Protein AF-A0A969XSH5-F1 (afdb_monomer_lite)

pLDDT: mean 95.95, std 3.51, range [73.56, 98.44]

Foldseek 3Di:
DDPPDPLVVVCVVDPPDADEAEAQCLCLVVVLVVVLVVDDPVCNVVSVVNSCQQAPLVCRVRHRHQEYEYELVRLVVSCVSCVPVLVVVLVVVCVVPPPQDPVSSSVVSLVVSQVVSLVSQVSVCVVVVNPTSYYHYD

Secondary structure (DSSP, 8-state):
--SS-HHHHHHHHSTT--EEESS-GGGHHHHHHHHHHHS-TTTHHHHHHHHHHHS-SSSGGG-SEEEEEE-HHHHHHHHHH-HHHHHHHHHHHHHHSTT--HHHHHHHHHHHHHHHHHHHHHHHHHHTTSSS-EEEE-

Structure (mmCIF, N/CA/C/O backbone):
data_AF-A0A969XSH5-F1
#
_entry.id   AF-A0A969XSH5-F1
#
loop_
_atom_site.group_PDB
_atom_site.id
_atom_site.type_symbol
_atom_site.label_atom_id
_atom_site.label_alt_id
_atom_site.label_comp_id
_atom_site.label_asym_id
_atom_site.label_entity_id
_atom_site.label_seq_id
_atom_site.pdbx_PDB_ins_code
_atom_site.Cartn_x
_atom_site.Cartn_y
_atom_site.Cartn_z
_atom_site.occupancy
_atom_site.B_iso_or_equiv
_atom_site.auth_seq_id
_atom_site.auth_comp_id
_atom_site.auth_asym_id
_atom_site.auth_atom_id
_atom_site.pdbx_PDB_model_num
ATOM 1 N N . MET A 1 1 ? 15.771 7.761 -17.063 1.00 73.56 1 MET A N 1
ATOM 2 C CA . MET A 1 1 ? 16.063 6.772 -15.982 1.00 73.56 1 MET A CA 1
ATOM 3 C C . MET A 1 1 ? 16.620 5.463 -16.549 1.00 73.56 1 MET A C 1
ATOM 5 O O . MET A 1 1 ? 16.509 5.262 -17.750 1.00 73.56 1 MET A O 1
ATOM 9 N N . LYS A 1 2 ? 17.224 4.593 -15.717 1.00 79.19 2 LYS A N 1
ATOM 10 C CA . LYS A 1 2 ? 17.728 3.258 -16.116 1.00 79.19 2 LYS A CA 1
ATOM 11 C C . LYS A 1 2 ? 16.621 2.192 -16.032 1.00 79.19 2 LYS A C 1
ATOM 13 O O . LYS A 1 2 ? 15.780 2.273 -15.143 1.00 79.19 2 LYS A O 1
ATOM 18 N N . ASP A 1 3 ? 16.672 1.200 -16.917 1.00 83.06 3 ASP A N 1
ATOM 19 C CA . ASP A 1 3 ? 15.887 -0.038 -16.864 1.00 83.06 3 ASP A CA 1
ATOM 20 C C . ASP A 1 3 ? 16.834 -1.254 -17.042 1.00 83.06 3 ASP A C 1
ATOM 22 O O . ASP A 1 3 ? 17.609 -1.242 -18.006 1.00 83.06 3 ASP A O 1
ATOM 26 N N . PRO A 1 4 ? 16.865 -2.257 -16.136 1.00 84.00 4 PRO A N 1
ATOM 27 C CA . PRO A 1 4 ? 16.136 -2.337 -14.863 1.00 84.00 4 PRO A CA 1
ATOM 28 C C . PRO A 1 4 ? 16.566 -1.255 -13.860 1.00 84.00 4 PRO A C 1
ATOM 30 O O . PRO A 1 4 ? 17.604 -0.602 -14.019 1.00 84.00 4 PRO A O 1
ATOM 33 N N . ASN A 1 5 ? 15.732 -1.021 -12.846 1.00 89.12 5 ASN A N 1
ATOM 34 C CA . ASN A 1 5 ? 16.004 -0.038 -11.803 1.00 89.12 5 ASN A CA 1
ATOM 35 C C . ASN A 1 5 ? 17.064 -0.550 -10.805 1.00 89.12 5 ASN A C 1
ATOM 37 O O . ASN A 1 5 ? 17.377 -1.737 -10.742 1.00 89.12 5 ASN A O 1
ATOM 41 N N . LEU A 1 6 ? 17.620 0.362 -10.001 1.00 93.88 6 LEU A N 1
ATOM 42 C CA . LEU A 1 6 ? 18.707 0.042 -9.067 1.00 93.88 6 LEU A CA 1
ATOM 43 C C . LEU A 1 6 ? 18.322 -1.017 -8.018 1.00 93.88 6 LEU A C 1
ATOM 45 O O . LEU A 1 6 ? 19.181 -1.780 -7.584 1.00 93.88 6 LEU A O 1
ATOM 49 N N . PHE A 1 7 ? 17.059 -1.070 -7.592 1.00 93.88 7 PHE A N 1
ATOM 50 C CA . PHE A 1 7 ? 16.607 -2.053 -6.607 1.00 93.88 7 PHE A CA 1
ATOM 51 C C . PHE A 1 7 ? 16.571 -3.464 -7.202 1.00 93.88 7 PHE A C 1
ATOM 53 O O . PHE A 1 7 ? 16.958 -4.414 -6.528 1.00 93.88 7 PHE A O 1
ATOM 60 N N . GLU A 1 8 ? 16.177 -3.593 -8.470 1.00 93.06 8 GLU A N 1
ATOM 61 C CA . GLU A 1 8 ? 16.221 -4.861 -9.208 1.00 93.06 8 GLU A CA 1
ATOM 62 C C . GLU A 1 8 ? 17.670 -5.358 -9.364 1.00 93.06 8 GLU A C 1
ATOM 64 O O . GLU A 1 8 ? 17.950 -6.528 -9.096 1.00 93.06 8 GLU A O 1
ATOM 69 N N . ASP A 1 9 ? 18.615 -4.467 -9.699 1.00 93.69 9 ASP A N 1
ATOM 70 C CA . ASP A 1 9 ? 20.046 -4.813 -9.729 1.00 93.69 9 ASP A CA 1
ATOM 71 C C . ASP A 1 9 ? 20.552 -5.267 -8.349 1.00 93.69 9 ASP A C 1
ATOM 73 O O . ASP A 1 9 ? 21.333 -6.213 -8.250 1.00 93.69 9 ASP A O 1
ATOM 77 N N . LEU A 1 10 ? 20.117 -4.594 -7.276 1.00 94.00 10 LEU A N 1
ATOM 78 C CA . LEU A 1 10 ? 20.541 -4.904 -5.912 1.00 94.00 10 LEU A CA 1
ATOM 79 C C . LEU A 1 10 ? 20.074 -6.304 -5.486 1.00 94.00 10 LEU A C 1
ATOM 81 O O . LEU A 1 10 ? 20.857 -7.056 -4.906 1.00 94.00 10 LEU A O 1
ATOM 85 N N . VAL A 1 11 ? 18.830 -6.677 -5.808 1.00 94.25 11 VAL A N 1
ATOM 86 C CA . VAL A 1 11 ? 18.297 -8.032 -5.567 1.00 94.25 11 VAL A CA 1
ATOM 87 C C . VAL A 1 11 ? 19.083 -9.074 -6.362 1.00 94.25 11 VAL A C 1
ATOM 89 O O . VAL A 1 11 ? 19.445 -10.116 -5.818 1.00 94.25 11 VAL A O 1
ATOM 92 N N . ALA A 1 12 ? 19.421 -8.783 -7.622 1.00 92.94 12 ALA A N 1
ATOM 93 C CA . ALA A 1 12 ? 20.152 -9.716 -8.480 1.00 92.94 12 ALA A CA 1
ATOM 94 C C . ALA A 1 12 ? 21.549 -10.082 -7.941 1.00 92.94 12 ALA A C 1
ATOM 96 O O . ALA A 1 12 ? 22.025 -11.193 -8.178 1.00 92.94 12 ALA A O 1
ATOM 97 N N . VAL A 1 13 ? 22.205 -9.177 -7.205 1.00 96.00 13 VAL A N 1
ATOM 98 C CA . VAL A 1 13 ? 23.545 -9.411 -6.632 1.00 96.00 13 VAL A CA 1
ATOM 99 C C . VAL A 1 13 ? 23.531 -9.896 -5.178 1.00 96.00 13 VAL A C 1
ATOM 101 O O . VAL A 1 13 ? 24.590 -10.230 -4.649 1.00 96.00 13 VAL A O 1
ATOM 104 N N . SER A 1 14 ? 22.363 -9.958 -4.528 1.00 95.06 14 SER A N 1
ATOM 105 C CA . SER A 1 14 ? 22.213 -10.367 -3.124 1.00 95.06 14 SER A CA 1
ATOM 106 C C . SER A 1 14 ? 21.071 -11.383 -2.963 1.00 95.06 14 SER A C 1
ATOM 108 O O . SER A 1 14 ? 19.943 -11.007 -2.627 1.00 95.06 14 SER A O 1
ATOM 110 N N . PRO A 1 15 ? 21.329 -12.683 -3.216 1.00 87.44 15 PRO A N 1
ATOM 111 C CA . PRO A 1 15 ? 20.304 -13.720 -3.133 1.00 87.44 15 PRO A CA 1
ATOM 112 C C . PRO A 1 15 ? 19.626 -13.762 -1.758 1.00 87.44 15 PRO A C 1
ATOM 114 O O . PRO A 1 15 ? 20.293 -13.870 -0.731 1.00 87.44 15 PRO A O 1
ATOM 117 N N . GLY A 1 16 ? 18.293 -13.709 -1.750 1.00 88.12 16 GLY A N 1
ATOM 118 C CA . GLY A 1 16 ? 17.479 -13.703 -0.530 1.00 88.12 16 GLY A CA 1
ATOM 119 C C . GLY A 1 16 ? 17.257 -12.319 0.088 1.00 88.12 16 GLY A C 1
ATOM 120 O O . GLY A 1 16 ? 16.591 -12.226 1.112 1.00 88.12 16 GLY A O 1
ATOM 121 N N . MET A 1 17 ? 17.790 -11.247 -0.506 1.00 95.00 17 MET A N 1
ATOM 122 C CA . MET A 1 17 ? 17.449 -9.889 -0.092 1.00 95.00 17 MET A CA 1
ATOM 123 C C . MET A 1 17 ? 16.066 -9.495 -0.618 1.00 95.00 17 MET A C 1
ATOM 125 O O . MET A 1 17 ? 15.763 -9.644 -1.800 1.00 95.00 17 MET A O 1
ATOM 129 N N . GLU A 1 18 ? 15.265 -8.914 0.265 1.00 96.94 18 GLU A N 1
ATOM 130 C CA . GLU A 1 18 ? 13.921 -8.438 -0.027 1.00 96.94 18 GLU A CA 1
ATOM 131 C C . GLU A 1 18 ? 13.875 -6.908 -0.060 1.00 96.94 18 GLU A C 1
ATOM 133 O O . GLU A 1 18 ? 14.518 -6.233 0.746 1.00 96.94 18 GLU A O 1
ATOM 138 N N . ILE A 1 19 ? 13.069 -6.354 -0.966 1.00 97.75 19 ILE A N 1
ATOM 139 C CA . ILE A 1 19 ? 12.742 -4.927 -0.976 1.00 97.75 19 ILE A CA 1
ATOM 140 C C . ILE A 1 19 ? 11.353 -4.756 -0.380 1.00 97.75 19 ILE A C 1
ATOM 142 O O . ILE A 1 19 ? 10.389 -5.355 -0.856 1.00 97.75 19 ILE A O 1
ATOM 146 N N . TRP A 1 20 ? 11.257 -3.941 0.667 1.00 98.00 20 TRP A N 1
ATOM 147 C CA . TRP A 1 20 ? 10.000 -3.641 1.343 1.00 98.00 20 TRP A CA 1
ATOM 148 C C . TRP A 1 20 ? 9.615 -2.186 1.113 1.00 98.00 20 TRP A C 1
ATOM 150 O O . TRP A 1 20 ? 10.465 -1.294 1.131 1.00 98.00 20 TRP A O 1
ATOM 160 N N . TRP A 1 21 ? 8.325 -1.948 0.899 1.00 97.62 21 TRP A N 1
ATOM 161 C CA . TRP A 1 21 ? 7.796 -0.598 0.764 1.00 97.62 21 TRP A CA 1
ATOM 162 C C . TRP A 1 21 ? 7.463 -0.018 2.139 1.00 97.62 21 TRP A C 1
ATOM 164 O O . TRP A 1 21 ? 6.553 -0.497 2.819 1.00 97.62 21 TRP A O 1
ATOM 174 N N . ASP A 1 22 ? 8.185 1.034 2.533 1.00 97.00 22 ASP A N 1
ATOM 175 C CA . ASP A 1 22 ? 7.999 1.705 3.825 1.00 97.00 22 ASP A CA 1
ATOM 176 C C . ASP A 1 22 ? 6.893 2.764 3.796 1.00 97.00 22 ASP A C 1
ATOM 178 O O . ASP A 1 22 ? 7.107 3.961 3.992 1.00 97.00 22 ASP A O 1
ATOM 182 N N . SER A 1 23 ? 5.685 2.314 3.465 1.00 96.38 23 SER A N 1
ATOM 183 C CA . SER A 1 23 ? 4.444 3.065 3.620 1.00 96.38 23 SER A CA 1
ATOM 184 C C . SER A 1 2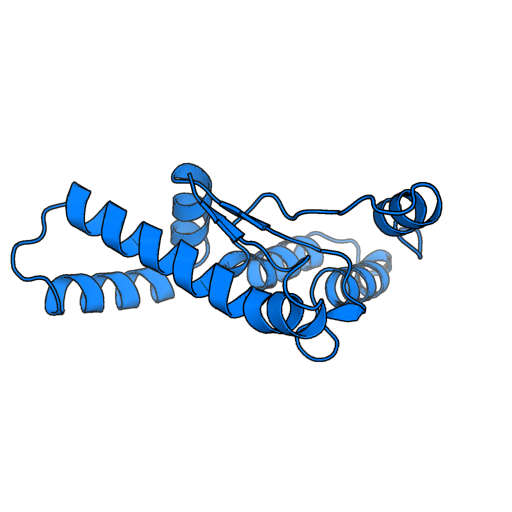3 ? 3.245 2.122 3.519 1.00 96.38 23 SER A C 1
ATOM 186 O O . SER A 1 23 ? 3.358 0.972 3.099 1.00 96.38 23 SER A O 1
ATOM 188 N N . SER A 1 24 ? 2.052 2.612 3.862 1.00 95.06 24 SER A N 1
ATOM 189 C CA . SER A 1 24 ? 0.844 1.825 3.624 1.00 95.06 24 SER A CA 1
ATOM 190 C C . SER A 1 24 ? 0.660 1.584 2.117 1.00 95.06 24 SER A C 1
ATOM 192 O O . SER A 1 24 ? 0.654 2.545 1.347 1.00 95.06 24 SER A O 1
ATOM 194 N N . PRO A 1 25 ? 0.454 0.343 1.653 1.00 95.69 25 PRO A N 1
ATOM 195 C CA . PRO A 1 25 ? 0.271 0.086 0.224 1.00 95.69 25 PRO A CA 1
ATOM 196 C C . PRO A 1 25 ? -1.014 0.718 -0.330 1.00 95.69 25 PRO A C 1
ATOM 198 O O . PRO A 1 25 ? -1.106 0.980 -1.526 1.00 95.69 25 PRO A O 1
ATOM 201 N N . VAL A 1 26 ? -1.972 1.081 0.530 1.00 96.50 26 VAL A N 1
ATOM 202 C CA . VAL A 1 26 ? -3.231 1.728 0.123 1.00 96.50 26 VAL A CA 1
ATOM 203 C C . VAL A 1 26 ? -3.039 3.113 -0.509 1.00 96.50 26 VAL A C 1
ATOM 205 O O . VAL A 1 26 ? -3.988 3.644 -1.081 1.00 96.50 26 VAL A O 1
ATOM 208 N N . ILE A 1 27 ? -1.849 3.718 -0.386 1.00 96.44 27 ILE A N 1
ATOM 209 C CA . ILE A 1 27 ? -1.510 4.990 -1.045 1.00 96.44 27 ILE A CA 1
ATOM 210 C C . ILE A 1 27 ? -0.744 4.803 -2.356 1.00 96.44 27 ILE A C 1
ATOM 212 O O . ILE 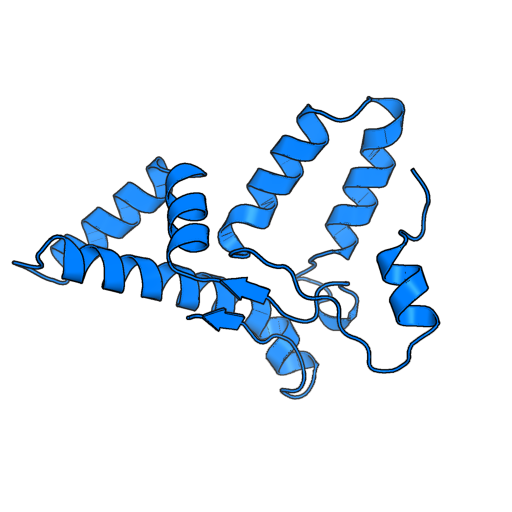A 1 27 ? -0.480 5.788 -3.041 1.00 96.44 27 ILE A O 1
ATOM 216 N N . PHE A 1 28 ? -0.336 3.576 -2.692 1.00 96.94 28 PHE A N 1
ATOM 217 C CA . PHE A 1 28 ? 0.648 3.322 -3.744 1.00 96.94 28 PHE A CA 1
ATOM 218 C C . PHE A 1 28 ? 0.206 3.865 -5.110 1.00 96.94 28 PHE A C 1
ATOM 220 O O . PHE A 1 28 ? 0.976 4.559 -5.771 1.00 96.94 28 PHE A O 1
ATOM 227 N N . ASP A 1 29 ? -1.052 3.643 -5.497 1.00 95.81 29 ASP A N 1
ATOM 228 C CA . ASP A 1 29 ? -1.602 4.124 -6.773 1.00 95.81 29 ASP A CA 1
ATOM 229 C C . ASP A 1 29 ? -1.602 5.664 -6.865 1.00 95.81 29 ASP A C 1
ATOM 231 O O . ASP A 1 29 ? -1.111 6.260 -7.828 1.00 95.81 29 ASP A O 1
ATOM 235 N N . ASN A 1 30 ? -2.069 6.344 -5.816 1.00 96.56 30 ASN A N 1
ATOM 236 C CA . ASN A 1 30 ? -2.043 7.806 -5.756 1.00 96.56 30 ASN A CA 1
ATOM 237 C C . ASN A 1 30 ? -0.614 8.359 -5.711 1.00 96.56 30 ASN A C 1
ATOM 239 O O . ASN A 1 30 ? -0.334 9.396 -6.321 1.00 96.56 30 ASN A O 1
ATOM 243 N N . TRP A 1 31 ? 0.302 7.671 -5.028 1.00 97.56 31 TRP A N 1
ATOM 244 C CA . TRP A 1 31 ? 1.718 8.014 -5.031 1.00 97.56 31 TRP A CA 1
ATOM 245 C C . TRP A 1 31 ? 2.310 7.902 -6.442 1.00 97.56 31 TRP A C 1
ATOM 247 O O . TRP A 1 31 ? 2.913 8.870 -6.908 1.00 97.56 31 TRP A O 1
ATOM 257 N N . CYS A 1 32 ? 2.046 6.809 -7.168 1.00 97.25 32 CYS A N 1
ATOM 258 C CA . CYS A 1 32 ? 2.479 6.631 -8.557 1.00 97.25 32 CYS A CA 1
ATOM 259 C C . CYS A 1 32 ? 1.981 7.780 -9.443 1.00 97.25 32 CYS A C 1
ATOM 261 O O . CYS A 1 32 ? 2.778 8.439 -10.112 1.00 97.25 32 CYS A O 1
ATOM 263 N N . LYS A 1 33 ? 0.684 8.114 -9.374 1.00 97.62 33 LYS A N 1
ATOM 264 C CA . LYS A 1 33 ? 0.095 9.243 -10.122 1.00 97.62 33 LYS A CA 1
ATOM 265 C C . LYS A 1 33 ? 0.781 10.573 -9.807 1.00 97.62 33 LYS A C 1
ATOM 267 O O . LYS A 1 33 ? 1.083 11.346 -10.716 1.00 97.62 33 LYS A O 1
ATOM 272 N N . LYS A 1 34 ? 1.057 10.848 -8.527 1.00 97.00 34 LYS A N 1
ATOM 273 C CA . LYS A 1 34 ? 1.754 12.072 -8.090 1.00 97.00 34 LYS A CA 1
ATOM 274 C C . LYS A 1 34 ? 3.194 12.127 -8.592 1.00 97.00 34 LYS A C 1
ATOM 276 O O . LYS A 1 34 ? 3.665 13.214 -8.923 1.00 97.00 34 LYS A O 1
ATOM 281 N N . MET A 1 35 ? 3.885 10.991 -8.649 1.00 96.81 35 MET A N 1
ATOM 282 C CA . MET A 1 35 ? 5.239 10.911 -9.194 1.00 96.81 35 MET A CA 1
ATOM 283 C C . MET A 1 35 ? 5.244 11.128 -10.710 1.00 96.81 35 MET A C 1
ATOM 285 O O . MET A 1 35 ? 6.017 11.951 -11.193 1.00 96.81 35 MET A O 1
ATOM 289 N N . LEU A 1 36 ? 4.324 10.499 -11.451 1.00 97.38 36 LEU A N 1
ATOM 290 C CA . LEU A 1 36 ? 4.183 10.696 -12.902 1.00 97.38 36 LEU A CA 1
ATOM 291 C C . LEU A 1 36 ? 3.826 12.138 -13.270 1.00 97.38 36 LEU A C 1
ATOM 293 O O . LEU A 1 36 ? 4.366 12.687 -14.231 1.00 97.38 36 LEU A O 1
ATOM 297 N N . ALA A 1 37 ? 2.962 12.785 -12.484 1.00 97.25 37 ALA A N 1
ATOM 298 C CA . ALA A 1 37 ? 2.600 14.185 -12.695 1.00 97.25 37 ALA A CA 1
ATOM 299 C C . ALA A 1 37 ? 3.807 15.133 -12.580 1.00 97.25 37 ALA A C 1
ATOM 301 O O . ALA A 1 37 ? 3.844 16.157 -13.262 1.00 97.25 37 ALA A O 1
ATOM 302 N N . LYS A 1 38 ? 4.790 14.786 -11.740 1.00 96.62 38 LYS A N 1
ATOM 303 C CA . LYS A 1 38 ? 6.026 15.555 -11.527 1.00 96.62 38 LYS A CA 1
ATOM 304 C C . LYS A 1 38 ? 7.156 15.180 -12.487 1.00 96.62 38 LYS A C 1
ATOM 306 O O . LYS A 1 38 ? 8.151 15.893 -12.529 1.00 96.62 38 LYS A O 1
ATOM 311 N N . ALA A 1 39 ? 7.028 14.069 -13.206 1.00 96.25 39 ALA A N 1
ATOM 312 C CA . ALA A 1 39 ? 8.075 13.559 -14.075 1.00 96.25 39 ALA A CA 1
ATOM 313 C C . ALA A 1 39 ? 8.101 14.266 -15.434 1.00 96.25 39 ALA A C 1
ATOM 315 O O . ALA A 1 39 ? 7.049 14.572 -16.017 1.00 96.25 39 ALA A O 1
ATOM 316 N N . ASP A 1 40 ? 9.315 14.435 -15.959 1.00 96.44 40 ASP A N 1
ATOM 317 C CA . ASP A 1 40 ? 9.550 14.895 -17.322 1.00 96.44 40 ASP A CA 1
ATOM 318 C C . ASP A 1 40 ? 8.907 13.937 -18.327 1.00 96.44 40 ASP A C 1
ATOM 320 O O . ASP A 1 40 ? 8.922 12.716 -18.158 1.00 96.44 40 ASP A O 1
ATOM 324 N N . ALA A 1 41 ? 8.350 14.482 -19.411 1.00 95.31 41 ALA A N 1
ATOM 325 C CA . ALA A 1 41 ? 7.601 13.692 -20.389 1.00 95.31 41 ALA A CA 1
ATOM 326 C C . ALA A 1 41 ? 8.426 12.543 -21.000 1.00 95.31 41 ALA A C 1
ATOM 328 O O . ALA A 1 41 ? 7.877 11.479 -21.273 1.00 95.31 41 ALA A O 1
ATOM 329 N N . ALA A 1 42 ? 9.737 12.744 -21.170 1.00 95.44 42 ALA A N 1
ATOM 330 C CA . ALA A 1 42 ? 10.659 11.733 -21.689 1.00 95.44 42 ALA A CA 1
ATOM 331 C C . ALA A 1 42 ? 10.872 10.550 -20.727 1.00 95.44 42 ALA A C 1
ATOM 333 O O . ALA A 1 42 ? 11.202 9.450 -21.158 1.00 95.44 42 ALA A O 1
ATOM 334 N N . ASP A 1 43 ? 10.676 10.778 -19.431 1.00 94.19 43 ASP A N 1
ATOM 335 C CA . ASP A 1 43 ? 10.953 9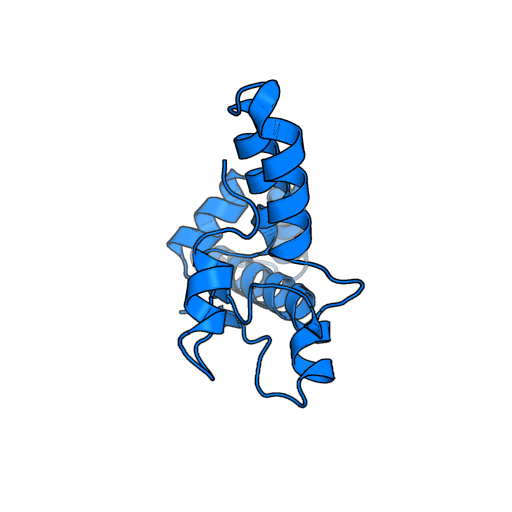.830 -18.356 1.00 94.19 43 ASP A CA 1
ATOM 336 C C . ASP A 1 43 ? 9.692 9.055 -17.924 1.00 94.19 43 ASP A C 1
ATOM 338 O O . ASP A 1 43 ? 9.793 7.949 -17.389 1.00 94.19 43 ASP A O 1
ATOM 342 N N . ARG A 1 44 ? 8.492 9.589 -18.201 1.00 95.44 44 ARG A N 1
ATOM 343 C CA . ARG A 1 44 ? 7.204 8.976 -17.821 1.00 95.44 44 ARG A CA 1
ATOM 344 C C . ARG A 1 44 ? 7.044 7.513 -18.252 1.00 95.44 44 ARG A C 1
ATOM 346 O O . ARG A 1 44 ? 6.709 6.721 -17.377 1.00 95.44 44 ARG A O 1
ATOM 353 N N . PRO A 1 45 ? 7.332 7.109 -19.508 1.00 95.38 45 PRO A N 1
ATOM 354 C CA . PRO A 1 45 ? 7.150 5.712 -19.911 1.00 95.38 45 PRO A CA 1
ATOM 355 C C . PRO A 1 45 ? 8.014 4.739 -19.100 1.00 95.38 45 PRO A C 1
ATOM 357 O O . PRO A 1 45 ? 7.581 3.639 -18.770 1.00 95.38 45 PRO A O 1
ATOM 360 N N . VAL A 1 46 ? 9.234 5.156 -18.740 1.00 95.06 46 VAL A N 1
ATOM 361 C CA . VAL A 1 46 ? 10.144 4.334 -17.931 1.00 95.06 46 VAL A CA 1
ATOM 362 C C . VAL A 1 46 ? 9.653 4.251 -16.482 1.00 95.06 46 VAL A C 1
ATOM 364 O O . VAL A 1 46 ? 9.682 3.171 -15.901 1.00 95.06 46 VAL A O 1
ATOM 367 N N . LEU A 1 47 ? 9.158 5.353 -15.905 1.00 95.38 47 LEU A N 1
ATOM 368 C CA . LEU A 1 47 ? 8.553 5.354 -14.562 1.00 95.38 47 LEU A CA 1
ATOM 369 C C . LEU A 1 47 ? 7.320 4.457 -14.487 1.00 95.38 47 LEU A C 1
ATOM 371 O O . LEU A 1 47 ? 7.196 3.681 -13.547 1.00 95.38 47 LEU A O 1
ATOM 375 N N . GLU A 1 48 ? 6.425 4.550 -15.470 1.00 95.94 48 GLU A N 1
ATOM 376 C CA . GLU A 1 48 ? 5.220 3.718 -15.538 1.00 95.94 48 GLU A CA 1
ATOM 377 C C . GLU A 1 48 ? 5.584 2.231 -15.566 1.00 95.94 48 GLU A C 1
ATOM 379 O O . GLU A 1 48 ? 5.054 1.452 -14.774 1.00 95.94 48 GLU A O 1
ATOM 384 N N . ALA A 1 49 ? 6.552 1.849 -16.408 1.00 95.12 49 ALA A N 1
ATOM 385 C CA . ALA A 1 49 ? 7.041 0.476 -16.473 1.00 95.12 49 ALA A CA 1
ATOM 386 C C . ALA A 1 49 ? 7.678 0.013 -15.151 1.00 95.12 49 ALA A C 1
ATOM 388 O O . ALA A 1 49 ? 7.474 -1.128 -14.741 1.00 95.12 49 ALA A O 1
ATOM 389 N N . GLN A 1 50 ? 8.418 0.884 -14.456 1.00 95.19 50 GLN A N 1
ATOM 390 C CA . GLN A 1 50 ? 8.984 0.562 -13.144 1.00 95.19 50 GLN A CA 1
ATOM 391 C C . GLN A 1 50 ? 7.901 0.392 -12.072 1.00 95.19 50 GLN A C 1
ATOM 393 O O . GLN A 1 50 ? 7.957 -0.568 -11.309 1.00 95.19 50 GLN A O 1
ATOM 398 N N . PHE A 1 51 ? 6.899 1.273 -12.020 1.00 95.88 51 PHE A N 1
ATOM 399 C CA . PHE A 1 51 ? 5.793 1.171 -11.061 1.00 95.88 51 PHE A CA 1
ATOM 400 C C . PHE A 1 51 ? 4.973 -0.102 -11.259 1.00 95.88 51 PHE A C 1
ATOM 402 O O . PHE A 1 51 ? 4.635 -0.758 -10.275 1.00 95.88 51 PHE A O 1
ATOM 409 N N . ALA A 1 52 ? 4.744 -0.505 -12.511 1.00 95.31 52 ALA A N 1
ATOM 410 C CA . ALA A 1 52 ? 4.072 -1.761 -12.834 1.00 95.31 52 ALA A CA 1
ATOM 411 C C . ALA A 1 52 ? 4.838 -3.004 -12.344 1.00 95.31 52 ALA A C 1
ATOM 413 O O . ALA A 1 52 ? 4.224 -4.026 -12.058 1.00 95.31 52 ALA A O 1
ATOM 414 N N . ARG A 1 53 ? 6.170 -2.929 -12.221 1.00 95.25 53 ARG A N 1
ATOM 415 C CA . ARG A 1 53 ? 6.988 -4.010 -11.642 1.00 95.25 53 ARG A CA 1
ATOM 416 C C . ARG A 1 53 ? 7.150 -3.897 -10.131 1.00 95.25 53 ARG A C 1
ATOM 418 O O . ARG A 1 53 ? 7.472 -4.886 -9.486 1.00 95.25 53 ARG A O 1
ATOM 425 N N . MET A 1 54 ? 6.935 -2.719 -9.545 1.00 96.25 54 MET A N 1
ATOM 426 C CA . MET A 1 54 ? 7.036 -2.526 -8.096 1.00 96.25 54 MET A CA 1
ATOM 427 C C . MET A 1 54 ? 5.956 -3.302 -7.335 1.00 96.25 54 MET A C 1
ATOM 429 O O . MET A 1 54 ? 6.269 -3.990 -6.363 1.00 96.25 54 MET A O 1
ATOM 433 N N . TYR A 1 55 ? 4.712 -3.230 -7.811 1.00 96.81 55 TYR A N 1
ATOM 434 C CA . TYR A 1 55 ? 3.561 -3.931 -7.247 1.00 96.81 55 TYR A CA 1
ATOM 435 C C . TYR A 1 55 ? 2.632 -4.398 -8.373 1.00 96.81 55 TYR A C 1
ATOM 437 O O . TYR A 1 55 ? 2.172 -3.580 -9.171 1.00 96.81 55 TYR A O 1
ATOM 445 N N . ASN A 1 56 ? 2.363 -5.703 -8.432 1.00 94.31 56 ASN A N 1
ATOM 446 C CA . ASN A 1 56 ? 1.560 -6.343 -9.469 1.00 94.31 56 ASN A CA 1
ATOM 447 C C . ASN A 1 56 ? 0.710 -7.463 -8.859 1.00 94.31 56 ASN A C 1
ATOM 449 O O . ASN A 1 56 ? 1.221 -8.515 -8.489 1.00 94.31 56 ASN A O 1
ATOM 453 N N . THR A 1 57 ? -0.602 -7.256 -8.788 1.00 87.44 57 THR A N 1
ATOM 454 C CA . THR A 1 57 ? -1.529 -8.253 -8.236 1.00 87.44 57 THR A CA 1
ATOM 455 C C . THR A 1 57 ? -1.799 -9.424 -9.174 1.00 87.44 57 THR A C 1
ATOM 457 O O . THR A 1 57 ? -2.182 -10.489 -8.697 1.00 87.44 57 THR A O 1
ATOM 460 N N . ASP A 1 58 ? -1.618 -9.236 -10.483 1.00 92.25 58 ASP A N 1
ATOM 461 C CA . ASP A 1 58 ? -1.894 -10.266 -11.492 1.00 92.25 58 ASP A CA 1
ATOM 462 C C . ASP A 1 58 ? -0.733 -11.266 -11.609 1.00 92.25 58 ASP A C 1
ATOM 464 O O . ASP A 1 58 ? -0.941 -12.431 -11.944 1.00 92.25 58 ASP A O 1
ATOM 468 N N . ASP A 1 59 ? 0.487 -10.821 -11.294 1.00 95.44 59 ASP A N 1
ATOM 469 C CA . ASP A 1 59 ? 1.681 -11.660 -11.171 1.00 95.44 59 ASP A CA 1
ATOM 470 C C . ASP A 1 59 ? 2.484 -11.277 -9.910 1.00 95.44 59 ASP A C 1
ATOM 472 O O . ASP A 1 59 ? 3.537 -10.629 -10.004 1.00 95.44 59 ASP A O 1
ATOM 476 N N . PRO A 1 60 ? 1.999 -11.664 -8.713 1.00 95.94 60 PRO A N 1
ATOM 477 C CA . PRO A 1 60 ? 2.589 -11.249 -7.443 1.00 95.94 60 PRO A CA 1
ATOM 478 C C . PRO A 1 60 ? 4.014 -11.771 -7.263 1.00 95.94 60 PRO A C 1
ATOM 480 O O . PRO A 1 60 ? 4.839 -11.103 -6.649 1.00 95.94 60 PRO A O 1
ATOM 483 N N . MET A 1 61 ? 4.350 -12.934 -7.829 1.00 96.25 61 MET A N 1
ATOM 484 C CA . MET A 1 61 ? 5.696 -13.500 -7.699 1.00 96.25 61 MET A CA 1
ATOM 485 C C . MET A 1 61 ? 6.742 -12.724 -8.506 1.00 96.25 61 MET A C 1
ATOM 487 O O . MET A 1 61 ? 7.919 -12.754 -8.137 1.00 96.25 61 MET A O 1
ATOM 491 N N . SER A 1 62 ? 6.332 -12.015 -9.563 1.00 94.06 62 SER A N 1
ATOM 492 C CA . SER A 1 62 ? 7.212 -11.165 -10.376 1.00 94.06 62 SER A CA 1
ATOM 493 C C . SER A 1 62 ? 7.486 -9.782 -9.782 1.00 94.06 62 SER A C 1
ATOM 495 O O . SER A 1 62 ? 8.464 -9.144 -10.172 1.00 94.06 62 SER A O 1
ATOM 497 N N . GLN A 1 63 ? 6.652 -9.308 -8.850 1.00 95.88 63 GLN A N 1
ATOM 498 C CA . GLN A 1 63 ? 6.752 -7.938 -8.351 1.00 95.88 63 GLN A CA 1
ATOM 499 C C . GLN A 1 63 ? 8.018 -7.716 -7.502 1.00 95.88 63 GLN A C 1
ATOM 501 O O . GLN A 1 63 ? 8.574 -8.643 -6.907 1.00 95.88 63 GLN A O 1
ATOM 506 N N . LEU A 1 64 ? 8.480 -6.470 -7.418 1.00 96.38 64 LEU A N 1
ATOM 507 C CA . LEU A 1 64 ? 9.677 -6.111 -6.659 1.00 96.38 64 LEU A CA 1
ATOM 508 C C . LEU A 1 64 ? 9.430 -6.145 -5.149 1.00 96.38 64 LEU A C 1
ATOM 510 O O . LEU A 1 64 ? 10.274 -6.644 -4.405 1.00 96.38 64 LEU A O 1
ATOM 514 N N . PHE A 1 65 ? 8.309 -5.583 -4.687 1.00 97.88 65 PHE A N 1
ATOM 515 C CA . PHE A 1 65 ? 8.038 -5.488 -3.256 1.00 97.88 65 PHE A CA 1
ATOM 516 C C . PHE A 1 65 ? 7.660 -6.844 -2.669 1.00 97.88 65 PHE A C 1
ATOM 518 O O . PHE A 1 65 ? 6.666 -7.459 -3.058 1.00 97.88 65 PHE A O 1
ATOM 525 N N . ARG A 1 66 ? 8.448 -7.280 -1.684 1.00 98.06 66 ARG A N 1
ATOM 526 C CA . ARG A 1 66 ? 8.261 -8.548 -0.965 1.00 98.06 66 ARG A CA 1
ATOM 527 C C . ARG A 1 66 ? 7.556 -8.396 0.374 1.00 98.06 66 ARG A C 1
ATOM 529 O O . ARG A 1 66 ? 7.125 -9.383 0.956 1.00 98.06 66 ARG A O 1
ATOM 536 N N . GLY A 1 67 ? 7.343 -7.165 0.812 1.00 98.06 67 GLY A N 1
ATOM 537 C CA . GLY A 1 67 ? 6.546 -6.839 1.982 1.00 98.06 67 GLY A CA 1
ATOM 538 C C . GLY A 1 67 ? 6.351 -5.338 2.103 1.00 98.06 67 GLY A C 1
ATOM 539 O O . GLY A 1 67 ? 6.874 -4.552 1.303 1.00 98.06 67 GLY A O 1
ATOM 540 N N . VAL A 1 68 ? 5.582 -4.940 3.108 1.00 98.12 68 VAL A N 1
ATOM 541 C CA . VAL A 1 68 ? 5.277 -3.537 3.391 1.00 98.12 68 VAL A CA 1
ATOM 542 C C . VAL A 1 68 ? 5.290 -3.260 4.883 1.00 98.12 68 VAL A C 1
ATOM 544 O O . VAL A 1 68 ? 5.017 -4.135 5.708 1.00 98.12 68 VAL A O 1
ATOM 547 N N . THR A 1 69 ? 5.569 -2.016 5.241 1.00 97.62 69 THR A N 1
ATOM 548 C CA . THR A 1 69 ? 5.494 -1.543 6.622 1.00 97.62 69 THR A CA 1
ATOM 549 C C . THR A 1 69 ? 4.536 -0.367 6.731 1.00 97.62 69 THR A C 1
ATOM 551 O O . THR A 1 69 ? 4.404 0.475 5.845 1.00 97.62 69 THR A O 1
ATOM 554 N N . THR A 1 70 ? 3.826 -0.299 7.848 1.00 97.50 70 THR A N 1
ATOM 555 C CA . THR A 1 70 ? 3.017 0.852 8.216 1.00 97.50 70 THR A CA 1
ATOM 556 C C . THR A 1 70 ? 3.119 1.108 9.713 1.00 97.50 70 THR A C 1
ATOM 558 O O . THR A 1 70 ? 3.597 0.286 10.491 1.00 97.50 70 THR A O 1
ATOM 561 N N . ASN A 1 71 ? 2.707 2.300 10.114 1.00 96.56 71 ASN A N 1
ATOM 562 C CA . ASN A 1 71 ? 2.686 2.756 11.494 1.00 96.56 71 ASN A CA 1
ATOM 563 C C . ASN A 1 71 ? 1.663 3.902 11.619 1.00 96.56 71 ASN A C 1
ATOM 565 O O . ASN A 1 71 ? 1.105 4.338 10.599 1.00 96.56 71 ASN A O 1
ATOM 569 N N . PRO A 1 72 ? 1.399 4.412 12.834 1.00 96.56 72 PRO A N 1
ATOM 570 C CA . PRO A 1 72 ? 0.442 5.498 13.038 1.00 96.56 72 PRO A CA 1
ATOM 571 C C . PRO A 1 72 ? 0.690 6.739 12.146 1.00 96.56 72 PRO A C 1
ATOM 573 O O . PRO A 1 72 ? -0.254 7.173 11.476 1.00 96.56 72 PRO A O 1
ATOM 576 N N . PRO A 1 73 ? 1.922 7.285 12.017 1.00 96.56 73 PRO A N 1
ATOM 577 C CA . PRO A 1 73 ? 2.184 8.388 11.083 1.00 96.56 73 PRO A CA 1
ATOM 578 C C . PRO A 1 73 ? 1.925 8.067 9.601 1.00 96.56 73 PRO A C 1
ATOM 580 O O . PRO A 1 73 ? 1.346 8.890 8.889 1.00 96.56 73 PRO A O 1
ATOM 583 N N . LEU A 1 74 ? 2.327 6.886 9.123 1.00 97.12 74 LEU A N 1
ATOM 584 C CA . LEU A 1 74 ? 2.128 6.467 7.72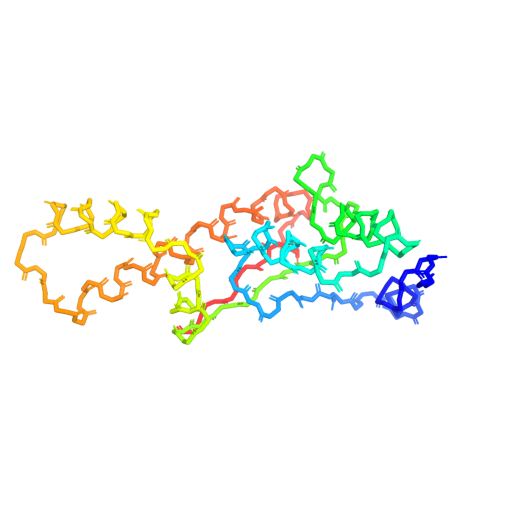9 1.00 97.12 74 LEU A CA 1
ATOM 585 C C . LEU A 1 74 ? 0.645 6.224 7.419 1.00 97.12 74 LEU A C 1
ATOM 587 O O . LEU A 1 74 ? 0.168 6.547 6.332 1.00 97.12 74 LEU A O 1
ATOM 591 N N . SER A 1 75 ? -0.116 5.737 8.396 1.00 96.56 75 SER A N 1
ATOM 592 C CA . SER A 1 75 ? -1.571 5.596 8.287 1.00 96.56 75 SER A CA 1
ATOM 593 C C . SER A 1 75 ? -2.269 6.952 8.215 1.00 96.56 75 SER A C 1
ATOM 595 O O . SER A 1 75 ? -3.154 7.154 7.386 1.00 96.56 75 SER A O 1
ATOM 597 N N . LEU A 1 76 ? -1.804 7.939 8.987 1.00 95.69 76 LEU A N 1
ATOM 598 C CA . LEU A 1 76 ? -2.278 9.316 8.845 1.00 95.69 76 LEU A CA 1
ATOM 599 C C . LEU A 1 76 ? -1.965 9.893 7.454 1.00 95.69 76 LEU A C 1
ATOM 601 O O . LEU A 1 76 ? -2.782 10.632 6.900 1.00 95.69 76 LEU A O 1
ATOM 605 N N . ALA A 1 77 ? -0.806 9.568 6.874 1.00 96.00 77 ALA A N 1
ATOM 606 C CA . ALA A 1 77 ? -0.493 9.963 5.503 1.00 96.00 77 ALA A CA 1
ATOM 607 C C . ALA A 1 77 ? -1.496 9.357 4.508 1.00 96.00 77 ALA A C 1
ATOM 609 O O . ALA A 1 77 ? -1.965 10.073 3.625 1.00 96.00 77 ALA A O 1
ATOM 610 N N . ALA A 1 78 ? -1.910 8.102 4.708 1.00 96.25 78 ALA A N 1
ATOM 611 C CA . ALA A 1 78 ? -2.965 7.478 3.914 1.00 96.25 78 ALA A CA 1
ATOM 612 C C . ALA A 1 78 ? -4.323 8.176 4.050 1.00 96.25 78 ALA A C 1
ATOM 614 O O . ALA A 1 78 ? -5.011 8.359 3.046 1.00 96.25 78 ALA A O 1
ATOM 615 N N . PHE A 1 79 ? -4.686 8.623 5.254 1.00 96.25 79 PHE A N 1
ATOM 616 C CA . PHE A 1 79 ? -5.916 9.392 5.482 1.00 96.25 79 PHE A CA 1
ATOM 617 C C . PHE A 1 79 ? -5.917 10.718 4.731 1.00 96.25 79 PHE A C 1
ATOM 619 O O . PHE A 1 79 ? -6.908 11.091 4.110 1.00 96.25 79 PHE A O 1
ATOM 626 N N . LYS A 1 80 ? -4.783 11.420 4.757 1.00 96.31 80 LYS A N 1
ATOM 627 C CA . LYS A 1 80 ? -4.615 12.705 4.070 1.00 96.31 80 LYS A CA 1
ATOM 628 C C . LYS A 1 80 ? -4.527 12.565 2.553 1.00 96.31 80 LYS A C 1
ATOM 630 O O . LYS A 1 80 ? -4.837 13.521 1.847 1.00 96.31 80 LYS A O 1
ATOM 635 N N . ASP A 1 81 ? -4.071 11.417 2.066 1.00 96.75 81 ASP A N 1
ATOM 636 C CA . ASP A 1 81 ? -3.928 11.139 0.641 1.00 96.75 81 ASP A CA 1
ATOM 637 C C . ASP A 1 81 ? -5.284 10.979 -0.063 1.00 96.75 81 ASP A C 1
ATOM 639 O O . ASP A 1 81 ? -5.453 11.492 -1.168 1.00 96.75 81 ASP A O 1
ATOM 643 N N . ASP A 1 82 ? -6.258 10.361 0.614 1.00 96.50 82 ASP A N 1
ATOM 644 C CA . ASP A 1 82 ? -7.633 10.202 0.127 1.00 96.50 82 ASP A CA 1
ATOM 645 C C . ASP A 1 82 ? -8.677 10.478 1.232 1.00 96.50 82 ASP A C 1
ATOM 647 O O . ASP A 1 82 ? -9.313 9.555 1.761 1.00 96.50 82 ASP A O 1
ATOM 651 N N . PRO A 1 83 ? -8.888 11.757 1.604 1.00 97.00 83 PRO A N 1
ATOM 652 C CA . PRO A 1 83 ? -9.796 12.111 2.694 1.00 97.00 83 PRO A CA 1
ATOM 653 C C . PRO A 1 83 ? -11.236 11.659 2.440 1.00 97.00 83 PRO A C 1
ATOM 655 O O . PRO A 1 83 ? -11.947 11.296 3.373 1.00 97.00 83 PRO A O 1
ATOM 658 N N . ALA A 1 84 ? -11.672 11.652 1.177 1.00 97.12 84 ALA A N 1
ATOM 659 C CA . ALA A 1 84 ? -13.033 11.281 0.813 1.00 97.12 84 ALA A CA 1
ATOM 660 C C . ALA A 1 84 ? -13.302 9.789 1.045 1.00 97.12 84 ALA A C 1
ATOM 662 O O . ALA A 1 84 ? -14.365 9.432 1.560 1.00 97.12 84 ALA A O 1
ATOM 663 N N . ARG A 1 85 ? -12.354 8.908 0.695 1.00 96.12 85 ARG A N 1
ATOM 664 C CA . ARG A 1 85 ? -12.461 7.477 1.009 1.00 96.12 85 ARG A CA 1
ATOM 665 C C . ARG A 1 85 ? -12.464 7.247 2.510 1.00 96.12 85 ARG A C 1
ATOM 667 O O . ARG A 1 85 ? -13.329 6.532 3.011 1.00 96.12 85 ARG A O 1
ATOM 674 N N . TRP A 1 86 ? -11.530 7.862 3.228 1.00 97.25 86 TRP A N 1
ATOM 675 C CA . TRP A 1 86 ? -11.380 7.619 4.659 1.00 97.25 86 TRP A CA 1
ATOM 676 C C . TRP A 1 86 ? -12.493 8.227 5.505 1.00 97.25 86 TRP A C 1
ATOM 678 O O . TRP A 1 86 ? -12.838 7.633 6.520 1.00 97.25 86 TRP A O 1
ATOM 688 N N . GLN A 1 87 ? -13.134 9.311 5.058 1.00 97.94 87 GLN A N 1
ATOM 689 C CA . GLN A 1 87 ? -14.359 9.802 5.689 1.00 97.94 87 GLN A CA 1
ATOM 690 C C . GLN A 1 87 ? -15.468 8.746 5.630 1.00 97.94 87 GLN A C 1
ATOM 692 O O . GLN A 1 87 ? -16.066 8.438 6.652 1.00 97.94 87 GLN A O 1
ATOM 697 N N . LYS A 1 88 ? -15.689 8.114 4.469 1.00 98.25 88 LYS A N 1
ATOM 698 C CA . LYS A 1 88 ? -16.700 7.047 4.333 1.00 98.25 88 LYS A CA 1
ATOM 699 C C . LYS A 1 88 ? -16.395 5.844 5.225 1.00 98.25 88 LYS A C 1
ATOM 701 O O . LYS A 1 88 ? -17.307 5.242 5.785 1.00 98.25 88 LYS A O 1
ATOM 706 N N . VAL A 1 89 ? -15.116 5.483 5.343 1.00 97.94 89 VAL A N 1
ATOM 707 C CA . VAL A 1 89 ? -14.674 4.416 6.251 1.00 97.94 89 VAL A CA 1
ATOM 708 C C . VAL A 1 89 ? -14.929 4.817 7.705 1.00 97.94 89 VAL A C 1
ATOM 710 O O . VAL A 1 89 ? -15.491 4.024 8.452 1.00 97.94 89 VAL A O 1
ATOM 713 N N . ALA A 1 90 ? -14.582 6.045 8.098 1.00 98.06 90 ALA A N 1
ATOM 714 C CA . ALA A 1 90 ? -14.827 6.562 9.442 1.00 98.06 90 ALA A CA 1
ATOM 715 C C . ALA A 1 90 ? -16.320 6.588 9.783 1.00 98.06 90 ALA A C 1
ATOM 717 O O . ALA A 1 90 ? -16.696 6.131 10.857 1.00 98.06 90 ALA A O 1
ATOM 718 N N . ASP A 1 91 ? -17.172 7.038 8.860 1.00 98.19 91 ASP A N 1
ATOM 719 C CA . ASP A 1 91 ? -18.626 7.056 9.040 1.00 98.19 91 ASP A CA 1
ATOM 720 C C . ASP A 1 91 ? -19.170 5.648 9.304 1.00 98.19 91 ASP A C 1
ATOM 722 O O . ASP A 1 91 ? -19.961 5.446 10.227 1.00 98.19 91 ASP A O 1
ATOM 726 N N . LYS A 1 92 ? -18.693 4.652 8.545 1.00 98.25 92 LYS A N 1
ATOM 727 C CA . LYS A 1 92 ? -19.042 3.246 8.769 1.00 98.25 92 LYS A CA 1
ATOM 728 C C . LYS A 1 92 ? -18.549 2.749 10.130 1.00 98.25 92 LYS A C 1
ATOM 730 O O . LYS A 1 92 ? -19.322 2.159 10.875 1.00 98.25 92 LYS A O 1
ATOM 735 N N . VAL A 1 93 ? -17.290 3.015 10.477 1.00 97.94 93 VAL A N 1
ATOM 736 C CA . VAL A 1 93 ? -16.710 2.606 11.766 1.00 97.94 93 VAL A CA 1
ATOM 737 C C . VAL A 1 93 ? -17.486 3.212 12.936 1.00 97.94 93 VAL A C 1
ATOM 739 O O . VAL A 1 93 ? -17.775 2.502 13.895 1.00 97.94 93 VAL A O 1
ATOM 742 N N . MET A 1 94 ? -17.865 4.489 12.860 1.00 98.19 94 MET A N 1
ATOM 743 C CA . MET A 1 94 ? -18.672 5.150 13.892 1.00 98.19 94 MET A CA 1
ATOM 744 C C . MET A 1 94 ? -20.086 4.565 13.985 1.00 98.19 94 MET A C 1
ATOM 746 O O . MET A 1 94 ? -20.606 4.413 15.088 1.00 98.19 94 MET A O 1
ATOM 750 N N . ALA A 1 95 ? -20.702 4.209 12.853 1.00 98.25 95 ALA A N 1
ATOM 751 C CA . ALA A 1 95 ? -22.006 3.550 12.837 1.00 98.25 95 ALA A CA 1
ATOM 752 C C . ALA A 1 95 ? -21.956 2.149 13.477 1.00 98.25 95 ALA A C 1
ATOM 754 O O . ALA A 1 95 ? -22.852 1.794 14.241 1.00 98.25 95 ALA A O 1
ATOM 755 N N . ASP A 1 96 ? -20.888 1.391 13.214 1.00 98.12 96 ASP A N 1
ATOM 756 C CA . ASP A 1 96 ? -20.675 0.044 13.757 1.00 98.12 96 ASP A CA 1
ATOM 757 C C . ASP A 1 96 ? -20.214 0.064 15.233 1.00 98.12 96 ASP A C 1
ATOM 759 O O . ASP A 1 96 ? -20.299 -0.953 15.921 1.00 98.12 96 ASP A O 1
ATOM 763 N N . ASN A 1 97 ? -19.743 1.213 15.740 1.00 98.00 97 ASN A N 1
ATOM 764 C CA . ASN A 1 97 ? -19.222 1.379 17.103 1.00 98.00 97 ASN A CA 1
ATOM 765 C C . ASN A 1 97 ? -19.834 2.616 17.800 1.00 98.00 97 ASN A C 1
ATOM 767 O O . ASN A 1 97 ? -19.141 3.621 18.001 1.00 98.00 97 ASN A O 1
ATOM 771 N N . PRO A 1 98 ? -21.124 2.575 18.197 1.00 97.50 98 PRO A N 1
ATOM 772 C CA . PRO A 1 98 ? -21.773 3.705 18.855 1.00 97.50 98 PRO A CA 1
ATOM 773 C C . PRO A 1 98 ? -21.042 4.134 20.132 1.00 97.50 98 PRO A C 1
ATOM 775 O O . PRO A 1 98 ? -20.785 3.320 21.017 1.00 97.50 98 PRO A O 1
ATOM 778 N N . GLY A 1 99 ? -20.742 5.430 20.246 1.00 96.75 99 GLY A N 1
ATOM 779 C CA . GLY A 1 99 ? -20.063 5.998 21.415 1.00 96.75 99 GLY A CA 1
ATOM 780 C C . GLY A 1 99 ? -18.542 5.831 21.423 1.00 96.75 99 GLY A C 1
ATOM 781 O O . GLY A 1 99 ? -17.925 6.126 22.444 1.00 96.75 99 GLY A O 1
ATOM 782 N N . VAL A 1 100 ? -17.935 5.387 20.315 1.00 98.19 100 VAL A N 1
ATOM 783 C CA . VAL A 1 100 ? -16.476 5.391 20.169 1.00 98.19 100 VAL A CA 1
ATOM 784 C C . VAL A 1 100 ? -15.926 6.812 20.329 1.00 98.19 100 VAL A C 1
ATOM 786 O O . VAL A 1 100 ? -16.459 7.769 19.763 1.00 98.19 100 VAL A O 1
ATOM 789 N N . ASP A 1 101 ? -14.870 6.955 21.124 1.00 98.06 101 ASP A N 1
ATOM 790 C CA . ASP A 1 101 ? -14.170 8.223 21.287 1.00 98.06 101 ASP A CA 1
ATOM 791 C C . ASP A 1 101 ? -13.131 8.437 20.173 1.00 98.06 101 ASP A C 1
ATOM 793 O O . ASP A 1 101 ? -12.934 7.608 19.282 1.00 98.06 101 ASP A O 1
ATOM 797 N N . THR A 1 102 ? -12.464 9.590 20.192 1.00 97.00 102 THR A N 1
ATOM 798 C CA . THR A 1 102 ? -11.490 9.956 19.156 1.00 97.00 102 THR A CA 1
ATOM 799 C C . THR A 1 102 ? -10.322 8.972 19.075 1.00 97.00 102 THR A C 1
ATOM 801 O O . THR A 1 102 ? -9.876 8.640 17.976 1.00 97.00 102 THR A O 1
ATOM 804 N N . GLU A 1 103 ? -9.817 8.504 20.218 1.00 96.88 103 GLU A N 1
ATOM 805 C CA . GLU A 1 103 ? -8.699 7.559 20.260 1.00 96.88 103 GLU A CA 1
ATOM 806 C C . GLU A 1 103 ? -9.126 6.176 19.748 1.00 96.88 103 GLU A C 1
ATOM 808 O O . GLU A 1 103 ? -8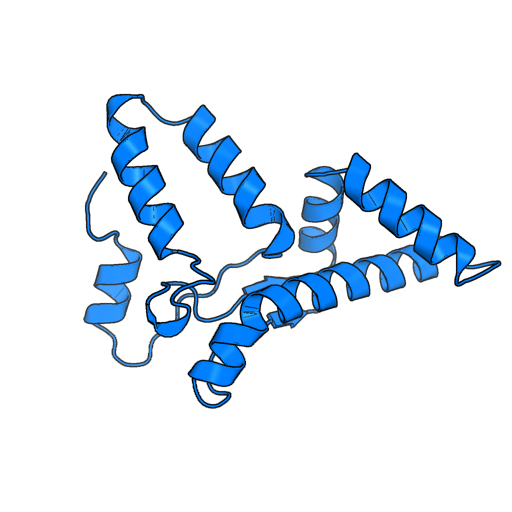.442 5.579 18.914 1.00 96.88 103 GLU A O 1
ATOM 813 N N . GLY A 1 104 ? -10.292 5.690 20.170 1.00 98.06 104 GLY A N 1
ATOM 814 C CA . GLY A 1 104 ? -10.874 4.448 19.681 1.00 98.06 104 GLY A CA 1
ATOM 815 C C . GLY A 1 104 ? -11.125 4.487 18.175 1.00 98.06 104 GLY A C 1
ATOM 816 O O . GLY A 1 104 ? -10.777 3.536 17.470 1.00 98.06 104 GLY A O 1
ATOM 817 N N . LEU A 1 105 ? -11.653 5.600 17.654 1.00 97.50 105 LEU A N 1
ATOM 818 C CA . LEU A 1 105 ? -11.855 5.788 16.218 1.00 97.50 105 LEU A CA 1
ATOM 819 C C . LEU A 1 105 ? -10.520 5.746 15.470 1.00 97.50 105 LEU A C 1
ATOM 821 O O . LEU A 1 105 ? -10.418 5.072 14.444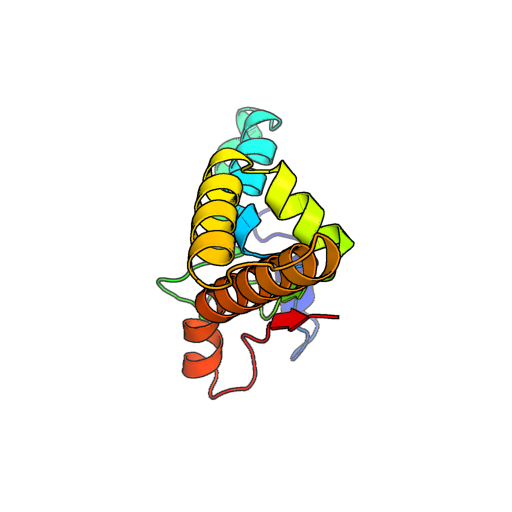 1.00 97.50 105 LEU A O 1
ATOM 825 N N . PHE A 1 106 ? -9.486 6.405 16.000 1.00 96.50 106 PHE A N 1
ATOM 826 C CA . PHE A 1 106 ? -8.142 6.349 15.432 1.00 96.50 106 PHE A CA 1
ATOM 827 C C . PHE A 1 106 ? -7.629 4.903 15.330 1.00 96.50 106 PHE A C 1
ATOM 829 O O . PHE A 1 106 ? -7.217 4.479 14.250 1.00 96.50 106 PHE A O 1
ATOM 836 N N . TRP A 1 107 ? -7.704 4.121 16.411 1.00 97.62 107 TRP A N 1
ATOM 837 C CA . TRP A 1 107 ? -7.226 2.735 16.410 1.00 97.62 107 TRP A CA 1
ATOM 838 C C . TRP A 1 107 ? -8.025 1.821 15.479 1.00 97.62 107 TRP A C 1
ATOM 840 O O . TRP A 1 107 ? -7.459 0.919 14.859 1.00 97.62 107 TRP A O 1
ATOM 850 N N . LEU A 1 108 ? -9.335 2.035 15.352 1.00 98.19 108 LEU A N 1
ATOM 851 C CA . LEU A 1 108 ? -10.163 1.276 14.414 1.00 98.19 108 LEU A CA 1
ATOM 852 C C . LEU A 1 108 ? -9.804 1.602 12.962 1.00 98.19 108 LEU A C 1
ATOM 854 O O . LEU A 1 108 ? -9.625 0.684 12.164 1.00 98.19 108 LEU A O 1
ATOM 858 N N . LEU A 1 109 ? -9.612 2.881 12.638 1.00 97.94 109 LEU A N 1
ATOM 859 C CA . LEU A 1 109 ? -9.159 3.301 11.312 1.00 97.94 109 LEU A CA 1
ATOM 860 C C . LEU A 1 109 ? -7.747 2.798 11.001 1.00 97.94 109 LEU A C 1
ATOM 862 O O . LEU A 1 109 ? -7.487 2.361 9.883 1.00 97.94 109 LEU A O 1
ATOM 866 N N . TYR A 1 110 ? -6.844 2.806 11.982 1.00 97.88 110 TYR A N 1
ATOM 867 C CA . TYR A 1 110 ? -5.511 2.230 11.837 1.00 97.88 110 TYR A CA 1
ATOM 868 C C . TYR A 1 110 ? -5.570 0.739 11.489 1.00 97.88 110 TYR A C 1
ATOM 870 O O . TYR A 1 110 ? -4.947 0.299 10.524 1.00 97.88 110 TYR A O 1
ATOM 878 N N . LYS A 1 111 ? -6.380 -0.041 12.214 1.00 97.69 111 LYS A N 1
ATOM 879 C CA . LYS A 1 111 ? -6.588 -1.461 11.898 1.00 97.69 111 LYS A CA 1
ATOM 880 C C . LYS A 1 111 ? -7.180 -1.664 10.507 1.00 97.69 111 LYS A C 1
ATOM 882 O O . LYS A 1 111 ? -6.824 -2.636 9.851 1.00 97.69 111 LYS A O 1
ATOM 887 N N . GLU A 1 112 ? -8.029 -0.755 10.036 1.00 98.00 112 GLU A N 1
ATOM 888 C CA . GLU A 1 112 ? -8.557 -0.817 8.672 1.00 98.00 112 GLU A CA 1
ATOM 889 C C . GLU A 1 112 ? -7.465 -0.572 7.617 1.00 98.00 112 GLU A C 1
ATOM 891 O O . GLU A 1 112 ? -7.458 -1.238 6.582 1.00 98.00 112 GLU A O 1
ATOM 896 N N . VAL A 1 113 ? -6.499 0.317 7.885 1.00 97.94 113 VAL A N 1
ATOM 897 C CA . VAL A 1 113 ? -5.297 0.488 7.044 1.00 97.94 113 VAL A CA 1
ATOM 898 C C . VAL A 1 113 ? -4.471 -0.793 7.012 1.00 97.94 113 VAL A C 1
ATOM 900 O O . VAL A 1 113 ? -4.117 -1.254 5.928 1.00 97.94 113 VAL A O 1
ATOM 903 N N . VAL A 1 114 ? -4.182 -1.365 8.185 1.00 98.12 114 VAL A N 1
ATOM 904 C CA . VAL A 1 114 ? -3.421 -2.615 8.330 1.00 98.12 114 VAL A CA 1
ATOM 905 C C . VAL A 1 114 ? -4.117 -3.737 7.567 1.00 98.12 114 VAL A C 1
ATOM 907 O O . VAL A 1 114 ? -3.497 -4.365 6.720 1.00 98.12 114 VAL A O 1
ATOM 910 N N . LYS A 1 115 ? -5.420 -3.940 7.787 1.00 98.00 115 LYS A N 1
ATOM 911 C CA . LYS A 1 115 ? -6.205 -4.963 7.092 1.00 98.00 115 LYS A CA 1
ATOM 912 C C . LYS A 1 115 ? -6.192 -4.749 5.580 1.00 98.00 115 LYS A C 1
ATOM 914 O O . LYS A 1 115 ? -5.854 -5.671 4.850 1.00 98.00 115 LYS A O 1
ATOM 919 N N . SER A 1 116 ? -6.521 -3.543 5.116 1.00 97.31 116 SER A N 1
ATOM 920 C CA . SER A 1 116 ? -6.555 -3.231 3.682 1.00 97.31 116 SER A CA 1
ATOM 921 C C . SER A 1 116 ? -5.200 -3.481 3.021 1.00 97.31 116 SER A C 1
ATOM 923 O O . SER A 1 116 ? -5.138 -4.009 1.917 1.00 97.31 116 SER A O 1
ATOM 925 N N . GLY A 1 117 ? -4.104 -3.119 3.695 1.00 97.12 117 GLY A N 1
ATOM 926 C CA . GLY A 1 117 ? -2.767 -3.366 3.173 1.00 97.12 117 GLY A CA 1
ATOM 927 C C . GLY A 1 117 ? -2.353 -4.836 3.212 1.00 97.12 117 GLY A C 1
ATOM 928 O O . GLY A 1 117 ? -1.696 -5.295 2.281 1.00 97.12 117 GLY A O 1
ATOM 929 N N . SER A 1 118 ? -2.771 -5.588 4.231 1.00 97.69 118 SER A N 1
ATOM 930 C CA . SER A 1 118 ? -2.559 -7.036 4.286 1.00 97.69 118 SER A CA 1
ATOM 931 C C . SER A 1 118 ? -3.332 -7.745 3.176 1.00 97.69 118 SER A C 1
ATOM 933 O O . SER A 1 118 ? -2.776 -8.613 2.515 1.00 97.69 118 SER A O 1
ATOM 935 N N . ASP A 1 119 ? -4.577 -7.334 2.911 1.00 98.00 119 ASP A N 1
ATOM 936 C CA . ASP A 1 119 ? -5.394 -7.881 1.822 1.00 98.00 119 ASP A CA 1
ATOM 937 C C . ASP A 1 119 ? -4.731 -7.646 0.451 1.00 98.00 119 ASP A C 1
ATOM 939 O O . ASP A 1 119 ? -4.768 -8.520 -0.411 1.00 98.00 119 ASP A O 1
ATOM 943 N N . MET A 1 120 ? -4.077 -6.493 0.258 1.00 97.62 120 MET A N 1
ATOM 944 C CA . MET A 1 120 ? -3.319 -6.185 -0.964 1.00 97.62 120 MET A CA 1
ATOM 945 C C . MET A 1 120 ? -2.133 -7.138 -1.191 1.00 97.62 120 MET A C 1
ATOM 947 O O . MET A 1 120 ? -1.847 -7.498 -2.329 1.00 97.62 120 MET A O 1
ATOM 951 N N . PHE A 1 121 ? -1.449 -7.568 -0.127 1.00 97.94 121 PHE A N 1
ATOM 952 C CA . PHE A 1 121 ? -0.274 -8.447 -0.220 1.00 97.94 121 PHE A CA 1
ATOM 953 C C . PHE A 1 121 ? -0.589 -9.937 -0.018 1.00 97.94 121 PHE A C 1
ATOM 955 O O . PHE A 1 121 ? 0.290 -10.778 -0.218 1.00 97.94 121 PHE A O 1
ATOM 962 N N . LEU A 1 122 ? -1.844 -10.284 0.287 1.00 97.81 122 LEU A N 1
ATOM 963 C CA . LEU A 1 122 ? -2.293 -11.666 0.455 1.00 97.81 122 LEU A CA 1
ATOM 964 C C . LEU A 1 122 ? -1.963 -12.571 -0.752 1.00 97.81 122 LEU A C 1
ATOM 966 O O . LEU A 1 122 ? -1.457 -13.667 -0.514 1.00 97.81 122 LEU A O 1
ATOM 970 N N . PRO A 1 123 ? -2.130 -12.144 -2.025 1.00 97.88 123 PRO A N 1
ATOM 971 C CA . PRO A 1 123 ? -1.761 -12.982 -3.168 1.00 97.88 123 PRO A CA 1
ATOM 972 C C . PRO A 1 123 ? -0.278 -13.376 -3.180 1.00 97.88 123 PRO A C 1
ATOM 974 O O . PRO A 1 123 ? 0.054 -14.516 -3.501 1.00 97.88 123 PRO A O 1
ATOM 977 N N . LEU A 1 124 ? 0.622 -12.463 -2.793 1.00 98.19 124 LEU A N 1
ATOM 978 C CA . LEU A 1 124 ? 2.048 -12.772 -2.665 1.00 98.19 124 LEU A CA 1
ATOM 979 C C . LEU A 1 124 ? 2.310 -13.699 -1.474 1.00 98.19 124 LEU A C 1
ATOM 981 O O . LEU A 1 124 ? 3.104 -14.637 -1.574 1.00 98.19 124 LEU A O 1
ATOM 985 N N . PHE A 1 125 ? 1.635 -13.459 -0.351 1.00 98.44 125 PHE A N 1
ATOM 986 C CA . PHE A 1 125 ? 1.761 -14.302 0.832 1.00 98.44 125 PHE A CA 1
ATOM 987 C C . PHE A 1 125 ? 1.401 -15.759 0.531 1.00 98.44 125 PHE A C 1
ATOM 989 O O . PHE A 1 125 ? 2.172 -16.665 0.845 1.00 98.44 125 PHE A O 1
ATOM 996 N N . GLU A 1 126 ? 0.292 -15.995 -0.163 1.00 97.94 126 GLU A N 1
ATOM 997 C CA . GLU A 1 126 ? -0.129 -17.339 -0.563 1.00 97.94 126 GLU A CA 1
ATOM 998 C C . GLU A 1 126 ? 0.802 -17.939 -1.630 1.00 97.94 126 GLU A C 1
ATOM 1000 O O . GLU A 1 126 ? 1.282 -19.065 -1.473 1.00 97.94 126 GLU A O 1
ATOM 1005 N N . ALA A 1 127 ? 1.127 -17.184 -2.688 1.00 97.62 127 ALA A N 1
ATOM 1006 C CA . ALA A 1 127 ? 1.949 -17.673 -3.799 1.00 97.62 127 ALA A CA 1
ATOM 1007 C C . ALA A 1 127 ? 3.399 -18.000 -3.395 1.00 97.62 127 ALA A C 1
ATOM 1009 O O . ALA A 1 127 ? 4.001 -18.927 -3.939 1.00 97.62 127 ALA A O 1
ATOM 1010 N N . SER A 1 128 ? 3.951 -17.285 -2.409 1.00 97.31 128 SER A N 1
ATOM 1011 C CA . SER A 1 128 ? 5.303 -17.525 -1.882 1.00 97.31 128 SER A CA 1
ATOM 1012 C C . SER A 1 128 ? 5.390 -18.730 -0.934 1.00 97.31 128 SER A C 1
ATOM 1014 O O . SER A 1 128 ? 6.476 -19.069 -0.449 1.00 97.31 128 SER A O 1
ATOM 1016 N N . GLY A 1 129 ? 4.263 -19.390 -0.640 1.00 98.00 129 GLY A N 1
ATOM 1017 C CA . GLY A 1 129 ? 4.195 -20.415 0.397 1.00 98.00 129 GLY A CA 1
ATOM 1018 C C . GLY A 1 129 ? 4.384 -19.828 1.797 1.00 98.00 129 GLY A C 1
ATOM 1019 O O . GLY A 1 129 ? 5.026 -20.462 2.639 1.00 98.00 129 GLY A O 1
ATOM 1020 N N . HIS A 1 130 ? 3.835 -18.632 2.028 1.00 98.00 130 HIS A N 1
ATOM 1021 C CA . HIS A 1 130 ? 3.840 -17.902 3.298 1.00 98.00 130 HIS A CA 1
ATOM 1022 C C . HIS A 1 130 ? 5.226 -17.424 3.751 1.00 98.00 130 HIS A C 1
ATOM 1024 O O . HIS A 1 130 ? 5.516 -17.415 4.946 1.00 98.00 130 HIS A O 1
ATOM 1030 N N . LYS A 1 131 ? 6.106 -17.077 2.804 1.00 97.44 131 LYS A N 1
ATOM 1031 C CA . LYS A 1 131 ? 7.473 -16.602 3.095 1.00 97.44 131 LYS A CA 1
ATOM 1032 C C . LYS A 1 131 ? 7.656 -15.106 2.863 1.00 97.44 131 LYS A C 1
ATOM 1034 O O . LYS A 1 131 ? 8.471 -14.495 3.538 1.00 97.44 131 LYS A O 1
ATOM 1039 N N . GLU A 1 132 ? 6.895 -14.545 1.934 1.00 97.75 132 GLU A N 1
ATOM 1040 C CA . GLU A 1 132 ? 6.893 -13.132 1.553 1.00 97.75 132 GLU A CA 1
ATOM 1041 C C . GLU A 1 132 ? 5.462 -12.591 1.697 1.00 97.75 132 GLU A C 1
ATOM 1043 O O . GLU A 1 132 ? 4.569 -13.313 2.121 1.00 97.75 132 GLU A O 1
ATOM 1048 N N . GLY A 1 133 ? 5.202 -11.335 1.343 1.00 97.81 133 GLY A N 1
ATOM 1049 C CA . GLY A 1 133 ? 3.849 -10.767 1.355 1.00 97.81 133 GLY A CA 1
ATOM 1050 C C . GLY A 1 133 ? 3.377 -10.290 2.727 1.00 97.81 133 GLY A C 1
ATOM 1051 O O . GLY A 1 133 ? 2.183 -10.107 2.950 1.00 97.81 133 GLY A O 1
ATOM 1052 N N . TYR A 1 134 ? 4.300 -10.084 3.663 1.00 98.38 134 TYR A N 1
ATOM 1053 C CA . TYR A 1 134 ? 3.959 -9.576 4.985 1.00 98.38 134 TYR A CA 1
ATOM 1054 C C . TYR A 1 134 ? 3.659 -8.077 4.961 1.00 98.38 134 TYR A C 1
ATOM 1056 O O . TYR A 1 134 ? 4.351 -7.289 4.313 1.00 98.38 134 TYR A O 1
ATOM 1064 N N . LEU A 1 135 ? 2.671 -7.685 5.764 1.00 98.12 135 LEU A N 1
ATOM 1065 C CA . LEU A 1 135 ? 2.507 -6.318 6.236 1.00 98.12 135 LEU A CA 1
ATOM 1066 C C . LEU A 1 135 ? 2.894 -6.257 7.713 1.00 98.12 135 LEU A C 1
ATOM 1068 O O . LEU A 1 135 ? 2.353 -6.995 8.535 1.00 98.12 135 LEU A O 1
ATOM 1072 N N . SER A 1 136 ? 3.801 -5.346 8.055 1.00 97.81 136 SER A N 1
ATOM 1073 C CA . SER A 1 136 ? 4.139 -5.032 9.444 1.00 97.81 136 SER A CA 1
ATOM 1074 C C . SER A 1 136 ? 3.443 -3.744 9.880 1.00 97.81 136 SER A C 1
ATOM 1076 O O . SER A 1 136 ? 3.632 -2.703 9.253 1.00 97.81 136 SER A O 1
ATOM 1078 N N . GLY A 1 137 ? 2.638 -3.813 10.941 1.00 95.38 137 GLY A N 1
ATOM 1079 C CA . GLY A 1 137 ? 2.025 -2.660 11.607 1.00 95.38 137 GLY A CA 1
ATOM 1080 C C . GLY A 1 137 ? 2.573 -2.499 13.027 1.00 95.38 137 GLY A C 1
ATOM 1081 O O . GLY A 1 137 ? 2.711 -3.495 13.736 1.00 95.38 137 GLY A O 1
ATOM 1082 N N . GLN A 1 138 ? 2.894 -1.262 13.421 1.00 89.31 138 GLN A N 1
ATOM 1083 C CA . GLN A 1 138 ? 3.404 -0.874 14.751 1.00 89.31 138 GLN A CA 1
ATOM 1084 C C . GLN A 1 138 ? 2.303 -0.498 15.744 1.00 89.31 138 GLN A C 1
ATOM 1086 O O . GLN A 1 138 ? 1.265 0.039 15.290 1.00 89.31 138 GLN A O 1
#

Radius of gyration: 16.9 Å; chains: 1; bounding box: 46×36×43 Å

Sequence (138 aa):
MKDPNLFEDLVAVSPGMEIWWDSSPVIFDNWCKKMLAKADAADRPVLEAQFARMYNTDDPMSQLFRGVTTNPPLSLAAFKDDPARWQKVADKVMADNPGVDTEGLFWLLYKEVVKSGSDMFLPLFEASGHKEGYLSGQ